Protein AF-A0A151HE15-F1 (afdb_monomer)

pLDDT: mean 89.25, std 7.62, range [56.62, 97.19]

Organism: NCBI:txid1130821

InterPro domains:
  IPR011012 Longin-like domain superfamily [SSF64356] (3-49)

Structure (mmCIF, N/CA/C/O backbone):
data_AF-A0A151HE15-F1
#
_entry.id   AF-A0A151HE15-F1
#
loop_
_atom_site.group_PDB
_atom_site.id
_atom_site.type_symbol
_atom_site.label_atom_id
_atom_site.label_alt_id
_atom_site.label_comp_id
_atom_site.label_asym_id
_atom_site.label_entity_id
_atom_site.label_seq_id
_atom_site.pdbx_PDB_ins_code
_atom_site.Cartn_x
_atom_site.Cartn_y
_atom_site.Cartn_z
_atom_site.occupancy
_atom_site.B_iso_or_equiv
_atom_site.auth_seq_id
_atom_site.auth_comp_id
_atom_site.auth_asym_id
_atom_site.auth_atom_id
_atom_site.pdbx_PDB_model_num
ATOM 1 N N . MET A 1 1 ? 12.312 15.751 -2.845 1.00 62.34 1 MET A N 1
ATOM 2 C CA . MET A 1 1 ? 12.256 14.276 -2.759 1.00 62.34 1 MET A CA 1
ATOM 3 C C . MET A 1 1 ? 10.977 13.832 -3.448 1.00 62.34 1 MET A C 1
ATOM 5 O O . MET A 1 1 ? 9.929 14.318 -3.037 1.00 62.34 1 MET A O 1
ATOM 9 N N . PRO A 1 2 ? 11.046 13.040 -4.527 1.00 87.38 2 PRO A N 1
ATOM 10 C CA . PRO A 1 2 ? 9.852 12.618 -5.256 1.00 87.38 2 PRO A CA 1
ATOM 11 C C . PRO A 1 2 ? 9.057 11.574 -4.458 1.00 87.38 2 PRO A C 1
ATOM 13 O O . PRO A 1 2 ? 9.639 10.749 -3.754 1.00 87.38 2 PRO A O 1
ATOM 16 N N . LEU A 1 3 ? 7.729 11.614 -4.574 1.00 90.44 3 LEU A N 1
ATOM 17 C CA . LEU A 1 3 ? 6.870 10.498 -4.181 1.00 90.44 3 LEU A CA 1
ATOM 18 C C . LEU A 1 3 ? 7.052 9.395 -5.226 1.00 90.44 3 LEU A C 1
ATOM 20 O O . LEU A 1 3 ? 6.860 9.648 -6.406 1.00 90.44 3 LEU A O 1
ATOM 24 N N . ILE A 1 4 ? 7.453 8.201 -4.799 1.00 92.44 4 ILE A N 1
ATOM 25 C CA . ILE A 1 4 ? 7.767 7.085 -5.713 1.00 92.44 4 ILE A CA 1
ATOM 26 C C . ILE A 1 4 ? 6.631 6.057 -5.810 1.00 92.44 4 ILE A C 1
ATOM 28 O O . ILE A 1 4 ? 6.549 5.283 -6.764 1.00 92.44 4 ILE A O 1
ATOM 32 N N . TYR A 1 5 ? 5.756 6.041 -4.805 1.00 94.38 5 TYR A N 1
ATOM 33 C CA . TYR A 1 5 ? 4.635 5.122 -4.697 1.00 94.38 5 TYR A CA 1
ATOM 34 C C . TYR A 1 5 ? 3.590 5.689 -3.731 1.00 94.38 5 TYR A C 1
ATOM 36 O O . TYR A 1 5 ? 3.939 6.214 -2.669 1.00 94.38 5 TYR A O 1
ATOM 44 N N . ALA A 1 6 ? 2.314 5.568 -4.088 1.00 95.19 6 ALA A N 1
ATOM 45 C CA . ALA A 1 6 ? 1.189 5.970 -3.253 1.00 95.19 6 ALA A CA 1
ATOM 46 C C . ALA A 1 6 ? 0.063 4.935 -3.344 1.00 95.19 6 ALA A C 1
ATOM 48 O O . ALA A 1 6 ? -0.167 4.348 -4.401 1.00 95.19 6 ALA A O 1
ATOM 49 N N . LEU A 1 7 ? -0.655 4.726 -2.239 1.00 96.12 7 LEU A N 1
ATOM 50 C CA . LEU A 1 7 ? -1.787 3.803 -2.180 1.00 96.12 7 LEU A CA 1
ATOM 51 C C . LEU A 1 7 ? -2.903 4.341 -1.279 1.00 96.12 7 LEU A C 1
ATOM 53 O O . LEU A 1 7 ? -2.640 5.040 -0.300 1.00 96.12 7 LEU A O 1
ATOM 57 N N . ALA A 1 8 ? -4.138 3.937 -1.569 1.00 95.94 8 ALA A N 1
ATOM 58 C CA . ALA A 1 8 ? -5.287 4.038 -0.676 1.00 95.94 8 ALA A CA 1
ATOM 59 C C . ALA A 1 8 ? -5.759 2.628 -0.284 1.00 95.94 8 ALA A C 1
ATOM 61 O O . ALA A 1 8 ? -5.983 1.778 -1.148 1.00 95.94 8 ALA A O 1
ATOM 62 N N . ALA A 1 9 ? -5.923 2.372 1.015 1.00 95.00 9 ALA A N 1
ATOM 63 C CA . ALA A 1 9 ? -6.305 1.064 1.547 1.00 95.00 9 ALA A CA 1
ATOM 64 C C . ALA A 1 9 ? -7.307 1.170 2.697 1.00 95.00 9 ALA A C 1
ATOM 66 O O . ALA A 1 9 ? -7.356 2.167 3.418 1.00 95.00 9 ALA A O 1
ATOM 67 N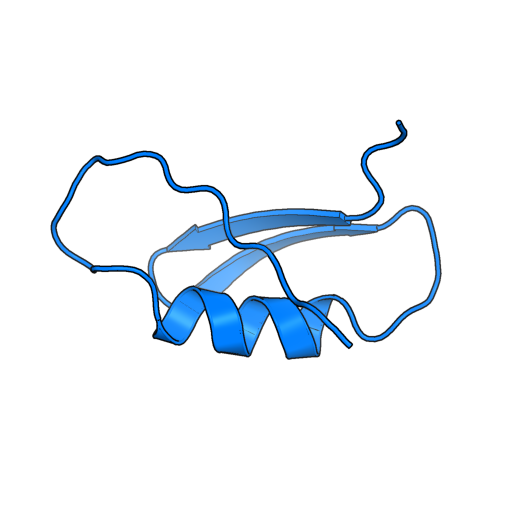 N . ARG A 1 10 ? -8.067 0.092 2.899 1.00 92.38 10 ARG A N 1
ATOM 68 C CA . ARG A 1 10 ? -8.887 -0.144 4.087 1.00 92.38 10 ARG A CA 1
ATOM 69 C C . ARG A 1 10 ? -8.368 -1.394 4.793 1.00 92.38 10 ARG A C 1
ATOM 71 O O . ARG A 1 10 ? -8.608 -2.514 4.347 1.00 92.38 10 ARG A O 1
ATOM 78 N N . GLY A 1 11 ? -7.657 -1.201 5.903 1.00 89.56 11 GLY A N 1
ATOM 79 C CA . GLY A 1 11 ? -6.936 -2.292 6.563 1.00 89.56 11 GLY A CA 1
ATOM 80 C C . GLY A 1 11 ? -5.858 -2.857 5.636 1.00 89.56 11 GLY A C 1
ATOM 81 O O . GLY A 1 11 ? -5.061 -2.101 5.090 1.00 89.56 11 GLY A O 1
ATOM 82 N N . SER A 1 12 ? -5.864 -4.170 5.413 1.00 90.25 12 SER A N 1
ATOM 83 C CA . SER A 1 12 ? -4.949 -4.854 4.487 1.00 90.25 12 SER A CA 1
ATOM 84 C C . SER A 1 12 ? -5.408 -4.843 3.021 1.00 90.25 12 SER A C 1
ATOM 86 O O . SER A 1 12 ? -4.672 -5.301 2.146 1.00 90.25 12 SER A O 1
ATOM 88 N N . VAL A 1 13 ? -6.611 -4.334 2.733 1.00 93.62 13 VAL A N 1
ATOM 89 C CA . VAL A 1 13 ? -7.192 -4.332 1.383 1.00 93.62 13 VAL A CA 1
ATOM 90 C C . VAL A 1 13 ? -6.861 -3.024 0.676 1.00 93.62 13 VAL A C 1
ATOM 92 O O . VAL A 1 13 ? -7.307 -1.956 1.097 1.00 93.62 13 VAL A O 1
ATOM 95 N N . VAL A 1 14 ? -6.107 -3.105 -0.420 1.00 95.94 14 VAL A N 1
ATOM 96 C CA . VAL A 1 14 ? -5.797 -1.951 -1.273 1.00 95.94 14 VAL A CA 1
ATOM 97 C C . VAL A 1 14 ? -6.935 -1.686 -2.249 1.00 95.94 14 VAL A C 1
ATOM 99 O O . VAL A 1 14 ? -7.447 -2.603 -2.883 1.00 95.94 14 VAL A O 1
ATOM 102 N N . LEU A 1 15 ? -7.327 -0.417 -2.335 1.00 97.19 15 LEU A N 1
ATOM 103 C CA . LEU A 1 15 ? -8.398 0.078 -3.199 1.00 97.19 15 LEU A CA 1
ATOM 104 C C . LEU A 1 15 ? -7.833 0.712 -4.473 1.00 97.19 15 LEU A C 1
ATOM 106 O O . LEU A 1 15 ? -8.411 0.558 -5.544 1.00 97.19 15 LEU A O 1
ATOM 110 N N . ALA A 1 16 ? -6.711 1.421 -4.348 1.00 96.62 16 ALA A N 1
ATOM 111 C CA . ALA A 1 16 ? -5.987 2.025 -5.458 1.00 96.62 16 ALA A CA 1
ATOM 112 C C . ALA A 1 16 ? -4.504 2.154 -5.098 1.00 96.62 16 ALA A C 1
ATOM 114 O O . ALA A 1 16 ? -4.172 2.456 -3.951 1.00 96.62 16 ALA A O 1
ATOM 115 N N . GLU A 1 17 ? -3.620 1.952 -6.068 1.00 95.75 17 GLU A N 1
ATOM 116 C CA . GLU A 1 17 ? -2.181 2.168 -5.926 1.00 95.75 17 GLU A CA 1
ATOM 117 C C . GLU A 1 17 ? -1.584 2.681 -7.239 1.00 95.75 17 GLU A C 1
ATOM 119 O O . GLU A 1 17 ? -2.090 2.365 -8.315 1.00 95.75 17 GLU A O 1
ATOM 124 N N . HIS A 1 18 ? -0.534 3.495 -7.141 1.00 95.38 18 HIS A N 1
ATOM 125 C CA . HIS A 1 18 ? 0.198 4.047 -8.282 1.00 95.38 18 HIS A CA 1
ATOM 126 C C . HIS A 1 18 ? 1.696 4.104 -7.982 1.00 95.38 18 HIS A C 1
ATOM 128 O O . HIS A 1 18 ? 2.101 4.425 -6.860 1.00 95.38 18 HIS A O 1
ATOM 134 N N . SER A 1 19 ? 2.510 3.826 -8.998 1.00 94.25 19 SER A N 1
ATOM 135 C CA . SER A 1 19 ? 3.962 3.989 -8.960 1.00 94.25 19 SER A CA 1
ATOM 136 C C . SER A 1 19 ? 4.459 4.559 -10.278 1.00 94.25 19 SER A C 1
ATOM 138 O O . SER A 1 19 ? 4.011 4.136 -11.341 1.00 94.25 19 SER A O 1
ATOM 140 N N . ASP A 1 20 ? 5.419 5.476 -10.197 1.00 90.06 20 ASP A N 1
ATOM 141 C CA . ASP A 1 20 ? 6.094 6.039 -11.372 1.00 90.06 20 ASP A CA 1
ATOM 142 C C . ASP A 1 20 ? 7.299 5.194 -11.823 1.00 90.06 20 ASP A C 1
ATOM 144 O O . ASP A 1 20 ? 7.933 5.504 -12.830 1.00 90.06 20 ASP A O 1
ATOM 148 N N . MET A 1 21 ? 7.655 4.146 -11.071 1.00 89.62 21 MET A N 1
ATOM 149 C CA . MET A 1 21 ? 8.829 3.309 -11.322 1.00 89.62 21 MET A CA 1
ATOM 150 C C . MET A 1 21 ? 8.530 1.834 -11.049 1.00 89.62 21 MET A C 1
ATOM 152 O O . MET A 1 21 ? 7.655 1.490 -10.258 1.00 89.62 21 MET A O 1
ATOM 156 N N . GLU A 1 22 ? 9.304 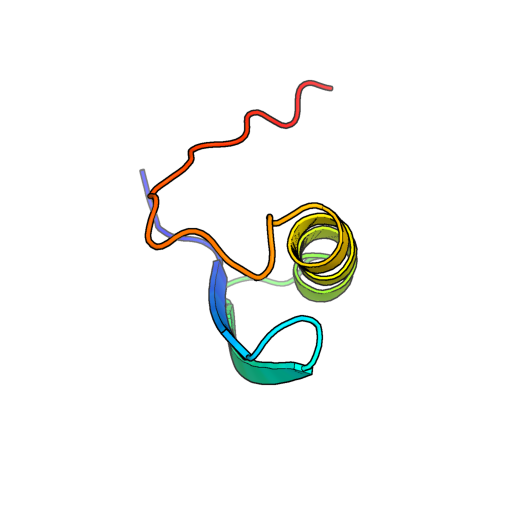0.946 -11.665 1.00 88.50 22 GLU A N 1
ATOM 157 C CA . GLU A 1 22 ? 9.262 -0.477 -11.337 1.00 88.50 22 GLU A CA 1
ATOM 158 C C . GLU A 1 22 ? 9.940 -0.750 -9.986 1.00 88.50 22 GLU A C 1
ATOM 160 O O . GLU A 1 22 ? 10.948 -0.136 -9.628 1.00 88.50 22 GLU A O 1
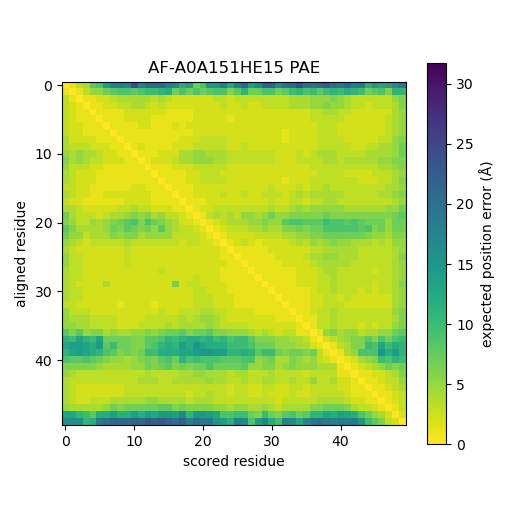ATOM 165 N N . GLY A 1 23 ? 9.388 -1.688 -9.218 1.00 89.12 23 GLY A N 1
ATOM 166 C CA . GLY A 1 23 ? 9.913 -2.055 -7.910 1.00 89.12 23 GLY A CA 1
ATOM 167 C C . GLY A 1 23 ? 8.989 -3.000 -7.150 1.00 89.12 23 GLY A C 1
ATOM 168 O O . GLY A 1 23 ? 7.893 -3.335 -7.593 1.00 89.12 23 GLY A O 1
ATOM 169 N N . ASN A 1 24 ? 9.418 -3.417 -5.960 1.00 92.06 24 ASN A N 1
ATOM 170 C CA . ASN A 1 24 ? 8.648 -4.301 -5.080 1.00 92.06 24 ASN A CA 1
ATOM 171 C C . ASN A 1 24 ? 7.718 -3.535 -4.117 1.00 92.06 24 ASN A C 1
ATOM 173 O O . ASN A 1 24 ? 7.379 -4.052 -3.047 1.00 92.06 24 ASN A O 1
ATOM 177 N N . PHE A 1 25 ? 7.301 -2.316 -4.483 1.00 93.19 25 PHE A N 1
ATOM 178 C CA . PHE A 1 25 ? 6.490 -1.448 -3.626 1.00 93.19 25 PHE A CA 1
ATOM 179 C C . PHE A 1 25 ? 5.222 -2.131 -3.102 1.00 93.19 25 PHE A C 1
ATOM 181 O O . PHE A 1 25 ? 5.022 -2.082 -1.887 1.00 93.19 25 PHE A O 1
ATOM 188 N N . PRO A 1 26 ? 4.422 -2.846 -3.927 1.00 92.62 26 PRO A N 1
ATOM 189 C CA . PRO A 1 26 ? 3.225 -3.523 -3.432 1.00 92.62 26 PRO A CA 1
ATOM 190 C C . PRO A 1 26 ? 3.540 -4.544 -2.332 1.00 92.62 26 PRO A C 1
ATOM 192 O O . PRO A 1 26 ? 2.821 -4.634 -1.344 1.00 92.62 26 PRO A O 1
ATOM 195 N N . THR A 1 27 ? 4.642 -5.287 -2.444 1.00 92.50 27 THR A N 1
ATOM 196 C CA . THR A 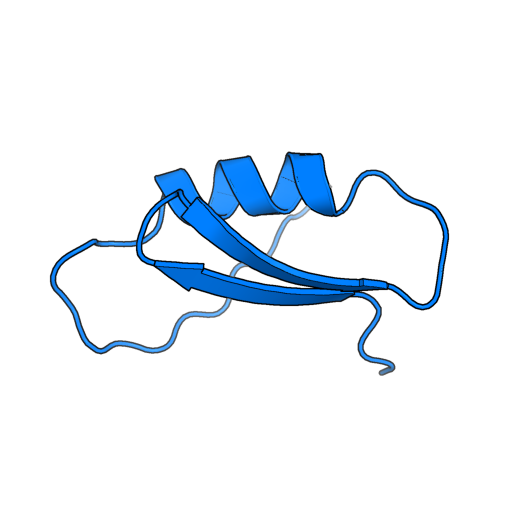1 27 ? 5.030 -6.289 -1.441 1.00 92.50 27 THR A CA 1
ATOM 197 C C . THR A 1 27 ? 5.383 -5.635 -0.105 1.00 92.50 27 THR A C 1
ATOM 199 O O . THR A 1 27 ? 4.892 -6.053 0.945 1.00 92.50 27 THR A O 1
ATOM 202 N N . VAL A 1 28 ? 6.203 -4.580 -0.136 1.00 91.38 28 VAL A N 1
ATOM 203 C CA . VAL A 1 28 ? 6.633 -3.857 1.073 1.00 91.38 28 VAL A CA 1
ATOM 204 C C . VAL A 1 28 ? 5.447 -3.173 1.749 1.00 91.38 28 VAL A C 1
ATOM 206 O O . VAL A 1 28 ? 5.305 -3.226 2.973 1.00 91.38 28 VAL A O 1
ATOM 209 N N . THR A 1 29 ? 4.552 -2.566 0.971 1.00 92.50 29 THR A N 1
ATOM 210 C CA . THR A 1 29 ? 3.420 -1.828 1.533 1.00 92.50 29 THR A CA 1
ATOM 211 C C . THR A 1 29 ? 2.354 -2.739 2.119 1.00 92.50 29 THR A C 1
ATOM 213 O O . THR A 1 29 ? 1.787 -2.390 3.150 1.00 92.50 29 THR A O 1
ATOM 216 N N . ARG A 1 30 ? 2.140 -3.945 1.574 1.00 92.44 30 ARG A N 1
ATOM 217 C CA . ARG A 1 30 ? 1.261 -4.955 2.200 1.00 92.44 30 ARG A CA 1
ATOM 218 C C . ARG A 1 30 ? 1.771 -5.362 3.587 1.00 92.44 30 ARG A C 1
ATOM 220 O O . ARG A 1 30 ? 0.976 -5.448 4.519 1.00 92.44 30 ARG A O 1
ATOM 227 N N . LEU A 1 31 ? 3.085 -5.537 3.754 1.00 91.56 31 LEU A N 1
ATOM 228 C CA . LEU A 1 31 ? 3.684 -5.808 5.069 1.00 91.56 31 LEU A CA 1
ATOM 229 C C . LEU A 1 31 ? 3.490 -4.637 6.043 1.00 91.56 31 LEU A C 1
ATOM 231 O O . LEU A 1 31 ? 3.222 -4.856 7.223 1.00 91.56 31 LEU A O 1
ATOM 235 N N . LEU A 1 32 ? 3.603 -3.400 5.553 1.00 91.69 32 LEU A N 1
ATOM 236 C CA . LEU A 1 32 ? 3.357 -2.184 6.333 1.00 91.69 32 LEU A CA 1
ATOM 237 C C . LEU A 1 32 ? 1.889 -2.049 6.754 1.00 91.69 32 LEU A C 1
ATOM 239 O O . LEU A 1 32 ? 1.630 -1.767 7.920 1.00 91.69 32 LEU A O 1
ATOM 243 N N . LEU A 1 33 ? 0.936 -2.321 5.856 1.00 92.50 33 LEU A N 1
ATOM 244 C CA . LEU A 1 33 ? -0.499 -2.293 6.166 1.00 92.50 33 LEU A CA 1
ATOM 245 C C . LEU A 1 33 ? -0.863 -3.263 7.299 1.00 92.50 33 LEU A C 1
ATOM 247 O O . LEU A 1 33 ? -1.694 -2.927 8.137 1.00 92.50 33 LEU A O 1
ATOM 251 N N . CYS A 1 34 ? -0.207 -4.426 7.376 1.00 90.50 34 CYS A N 1
ATOM 252 C CA . CYS A 1 34 ? -0.395 -5.380 8.475 1.00 90.50 34 CYS A CA 1
ATOM 253 C C . CYS A 1 34 ? 0.142 -4.888 9.831 1.00 90.50 34 CYS A C 1
ATOM 255 O O . CYS A 1 34 ? -0.252 -5.425 10.863 1.00 90.50 34 CYS A O 1
ATOM 257 N N . LYS A 1 35 ? 1.043 -3.897 9.846 1.00 89.12 35 LYS A N 1
ATOM 258 C CA . LYS A 1 35 ? 1.604 -3.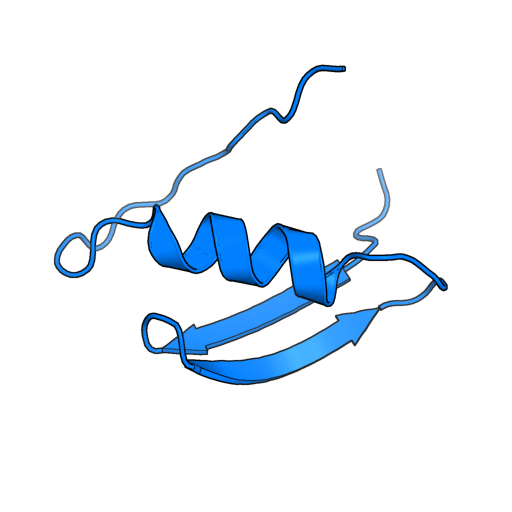306 11.074 1.00 89.12 35 LYS A CA 1
ATOM 259 C C . LYS A 1 35 ? 0.824 -2.084 11.564 1.00 89.12 35 LYS A C 1
ATOM 261 O O . LYS A 1 35 ? 1.046 -1.654 12.694 1.00 89.12 35 LYS A O 1
ATOM 266 N N . LEU A 1 36 ? -0.049 -1.507 10.735 1.00 89.62 36 LEU A N 1
ATOM 267 C CA . LEU A 1 36 ? -0.807 -0.314 11.104 1.00 89.62 36 LEU A CA 1
ATOM 268 C C . LEU A 1 36 ? -1.873 -0.641 12.166 1.00 89.62 36 LEU A C 1
ATOM 270 O O . LEU A 1 36 ? -2.612 -1.618 12.010 1.00 89.62 36 LEU A O 1
ATOM 274 N N . PRO A 1 37 ? -2.013 0.182 13.221 1.00 87.44 37 PRO A N 1
ATOM 275 C CA . PRO A 1 37 ? -3.057 -0.007 14.222 1.00 87.44 37 PRO A CA 1
ATOM 276 C C . PRO A 1 37 ? -4.444 0.251 13.611 1.00 87.44 37 PRO A C 1
ATOM 278 O O . PRO A 1 37 ? -4.740 1.337 13.120 1.00 87.44 37 PRO A O 1
ATOM 281 N N . THR A 1 38 ? -5.340 -0.737 13.667 1.00 79.31 38 THR A N 1
ATOM 282 C CA . THR A 1 38 ? -6.647 -0.725 12.975 1.00 79.31 38 THR A CA 1
ATOM 283 C C . THR A 1 38 ? -7.760 0.072 13.671 1.00 79.31 38 THR A C 1
ATOM 285 O O . THR A 1 38 ? -8.910 0.019 13.240 1.00 79.31 38 THR A O 1
ATOM 288 N N . GLY A 1 39 ? -7.451 0.851 14.710 1.00 78.94 39 GLY A N 1
ATOM 289 C CA . GLY A 1 39 ? -8.450 1.591 15.498 1.00 78.94 39 GLY 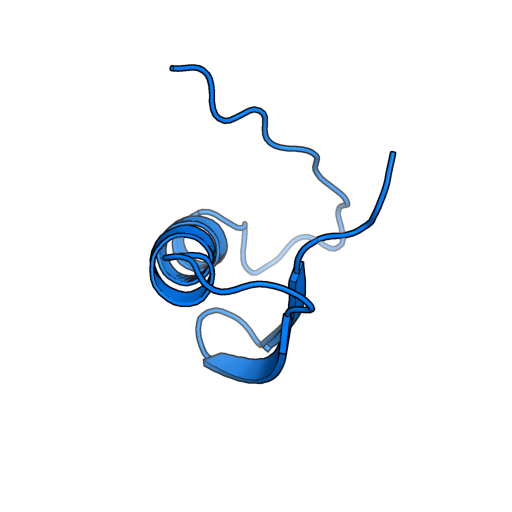A CA 1
ATOM 290 C C . GLY A 1 39 ? -8.094 3.042 15.819 1.00 78.94 39 GLY A C 1
ATOM 291 O O . GLY A 1 39 ? -8.880 3.726 16.470 1.00 78.94 39 GLY A O 1
ATOM 292 N N . GLN A 1 40 ? -6.931 3.523 15.379 1.00 80.44 40 GLN A N 1
ATOM 293 C CA . GLN A 1 40 ? -6.423 4.851 15.724 1.00 80.44 40 GLN A CA 1
ATOM 294 C C . GLN A 1 40 ? -6.375 5.742 14.481 1.00 80.44 40 GLN A C 1
ATOM 296 O O . GLN A 1 40 ? -5.877 5.344 13.430 1.00 80.44 40 GLN A O 1
ATOM 301 N N . LYS A 1 41 ? -6.903 6.967 14.592 1.00 83.38 41 LYS A N 1
ATOM 302 C CA . LYS A 1 41 ? -6.844 7.988 13.530 1.00 83.38 41 LYS A CA 1
ATOM 303 C C . LYS A 1 41 ? -5.552 8.797 13.649 1.00 83.38 41 LYS A C 1
ATOM 305 O O . LYS A 1 41 ? -5.586 10.015 13.800 1.00 83.38 41 LYS A O 1
ATOM 310 N N . GLU A 1 42 ? -4.423 8.103 13.618 1.00 87.62 42 GLU A N 1
ATOM 311 C CA . GLU A 1 42 ? -3.099 8.699 13.783 1.00 87.62 42 GLU A CA 1
ATOM 312 C C . GLU A 1 42 ? -2.307 8.677 12.475 1.00 87.62 42 GLU A C 1
ATOM 314 O O . GLU A 1 42 ? -2.555 7.869 11.579 1.00 87.62 42 GLU A O 1
ATOM 319 N N . LYS A 1 43 ? -1.359 9.609 12.352 1.00 90.00 43 LYS A N 1
ATOM 320 C CA . LYS A 1 43 ? -0.419 9.677 11.230 1.00 90.00 43 LYS A CA 1
ATOM 321 C C . LYS A 1 43 ? 0.938 9.201 11.722 1.00 90.00 43 LYS A C 1
ATOM 323 O O . LYS A 1 43 ? 1.386 9.637 12.777 1.00 90.00 43 LYS A O 1
ATOM 328 N N . MET A 1 44 ? 1.589 8.339 10.951 1.00 89.31 44 MET A N 1
ATOM 329 C CA . MET A 1 44 ? 2.870 7.743 11.320 1.00 89.31 44 MET A CA 1
ATOM 330 C C . MET A 1 44 ? 3.835 7.783 10.139 1.00 89.31 44 MET A C 1
ATOM 332 O O . MET A 1 44 ? 3.422 7.668 8.985 1.00 89.31 44 MET A O 1
ATOM 336 N N . SER A 1 45 ? 5.121 7.915 10.455 1.00 91.00 45 SER A N 1
ATOM 337 C CA . SER A 1 45 ? 6.222 7.797 9.502 1.00 91.00 45 SER A CA 1
ATOM 338 C C . SER A 1 45 ? 7.085 6.616 9.916 1.00 91.00 45 SER A C 1
ATOM 340 O O . SER A 1 45 ? 7.514 6.538 11.065 1.00 91.00 45 SER A O 1
ATO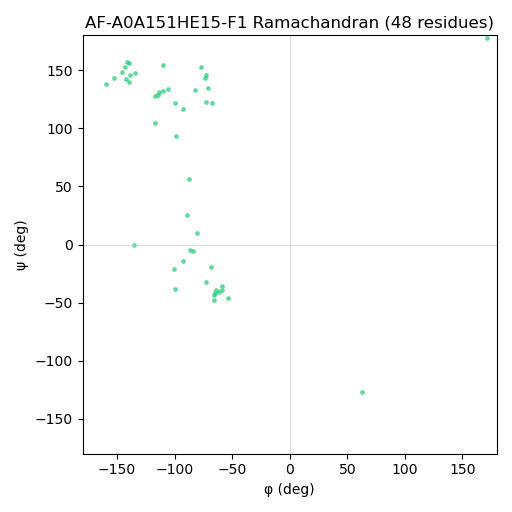M 342 N N . TYR A 1 46 ? 7.345 5.707 8.982 1.00 89.38 46 TYR A N 1
ATOM 343 C CA . TYR A 1 46 ? 8.210 4.553 9.200 1.00 89.38 46 TYR A CA 1
ATOM 344 C C . TYR A 1 46 ? 9.491 4.727 8.396 1.00 89.38 46 TYR A C 1
ATOM 346 O O . TYR A 1 46 ? 9.440 5.035 7.205 1.00 89.38 46 TYR A O 1
ATOM 354 N N . VAL A 1 47 ? 10.628 4.506 9.050 1.00 90.19 47 VAL A N 1
ATOM 355 C CA . VAL A 1 47 ? 11.928 4.407 8.388 1.00 90.19 47 VAL A CA 1
ATOM 356 C C . VAL A 1 47 ? 12.246 2.928 8.244 1.00 90.19 47 VAL A C 1
ATOM 358 O O . VAL A 1 47 ? 12.249 2.190 9.228 1.00 90.19 47 VAL A O 1
ATOM 361 N N . TYR A 1 48 ? 12.459 2.490 7.008 1.00 82.25 48 TYR A N 1
ATOM 362 C CA . TYR A 1 48 ? 12.975 1.161 6.720 1.00 82.25 48 TYR A CA 1
ATOM 363 C C . TYR A 1 48 ? 14.473 1.306 6.459 1.00 82.25 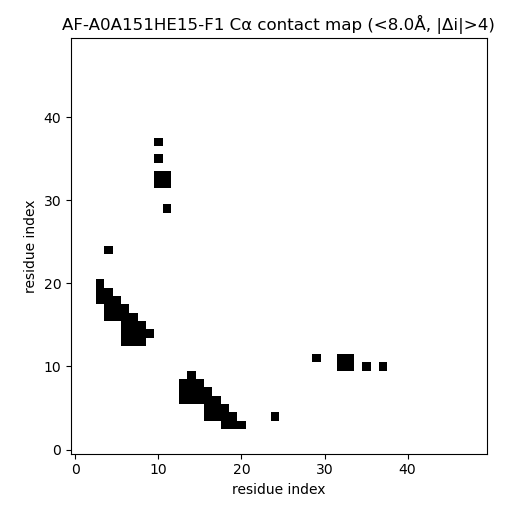48 TYR A C 1
ATOM 365 O O . TYR A 1 48 ? 14.871 1.668 5.351 1.00 82.25 48 TYR A O 1
ATOM 373 N N . ASP A 1 49 ? 15.271 1.125 7.511 1.00 77.31 49 ASP A N 1
ATOM 374 C CA . ASP A 1 49 ? 16.729 1.136 7.405 1.00 77.31 49 ASP A CA 1
ATOM 375 C C . ASP A 1 49 ? 17.238 -0.188 6.821 1.00 77.31 49 ASP A C 1
ATOM 377 O O . ASP A 1 49 ? 16.565 -1.220 6.909 1.00 77.31 49 ASP A O 1
ATOM 381 N N . ARG A 1 50 ? 18.395 -0.117 6.163 1.00 56.62 50 ARG A N 1
ATOM 382 C CA . ARG A 1 50 ? 18.993 -1.225 5.409 1.00 56.62 50 ARG A CA 1
ATOM 383 C C . ARG A 1 50 ? 19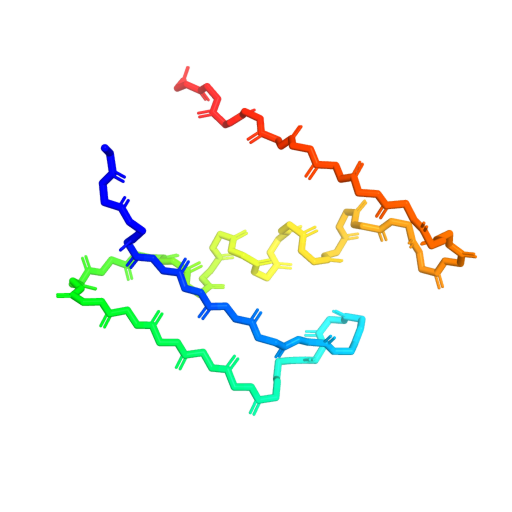.615 -2.289 6.305 1.00 56.62 50 ARG A C 1
ATOM 385 O O . ARG A 1 50 ? 20.256 -1.907 7.306 1.00 56.62 50 ARG A O 1
#

Solvent-accessible surface area (backbone atoms only — not comparable to full-atom values): 3588 Å² total; per-residue (Å²): 134,83,87,60,66,52,72,45,63,63,72,78,46,74,78,48,74,53,60,89,61,91,76,65,58,71,64,56,47,54,58,50,36,70,67,53,71,93,85,63,99,72,87,85,85,85,85,86,80,135

Nearest PDB structures (foldseek):
  2vx8-assembly5_D  TM=9.401E-01  e=3.059E-02  Homo sapiens
  2vx8-assembly1_B  TM=9.347E-01  e=5.732E-02  Homo sapiens
  4afi-assembly1_B  TM=9.649E-01  e=1.324E-01  Homo sapiens
  5y39-assembly1_B  TM=4.641E-01  e=8.129E+00  Homo sapiens

Radius of gyration: 11.55 Å; Cα contacts (8 Å, |Δi|>4): 31; chains: 1; bounding box: 28×21×27 Å

Mean predicted aligned error: 4.13 Å

Secondary structure (DSSP, 8-state):
----EEEEEETTEEEEEEESS-SSHHHHHHHHHTTS-TT-----------

Foldseek 3Di:
DDDAKDFDAQQLGTPDIDGPDDDPVNVVVSVVSPVDDNPDPDDDDDDDDD

Sequence (50 aa):
MPLIYALAARGSVVLAEHSDMEGNFPTVTRLLLCKLPTGQKEKMSYVYDR